Protein AF-A0A520QQ73-F1 (afdb_monomer_lite)

Structure (mmCIF, N/CA/C/O backbone):
data_AF-A0A520QQ73-F1
#
_entry.id   AF-A0A520QQ73-F1
#
loop_
_atom_site.group_PDB
_atom_site.id
_atom_site.type_symbol
_atom_site.label_atom_id
_atom_site.label_alt_id
_atom_site.label_comp_id
_atom_site.label_asym_id
_atom_site.label_entity_id
_atom_site.label_seq_id
_atom_site.pdbx_PDB_ins_code
_atom_site.Cartn_x
_atom_site.Cartn_y
_atom_site.Cartn_z
_atom_site.occupancy
_atom_site.B_iso_or_equiv
_atom_site.auth_seq_id
_atom_site.auth_comp_id
_atom_site.auth_asym_id
_atom_site.auth_atom_id
_atom_site.pdbx_PDB_model_num
ATOM 1 N N . MET A 1 1 ? 22.433 24.104 -39.718 1.00 66.75 1 MET A N 1
ATOM 2 C CA . MET A 1 1 ? 23.224 24.689 -38.615 1.00 66.75 1 MET A CA 1
ATOM 3 C C . MET A 1 1 ? 22.463 24.364 -37.343 1.00 66.75 1 MET A C 1
ATOM 5 O O . MET A 1 1 ? 21.314 24.772 -37.264 1.00 66.75 1 MET A O 1
ATOM 9 N N . LYS A 1 2 ? 23.013 23.529 -36.453 1.00 62.22 2 LYS A N 1
ATOM 10 C CA . LYS A 1 2 ? 22.320 23.152 -35.208 1.00 62.22 2 LYS A CA 1
ATOM 11 C C . LYS A 1 2 ? 22.224 24.368 -34.285 1.00 62.22 2 LYS A C 1
ATOM 13 O O . LYS A 1 2 ? 23.130 25.207 -34.297 1.00 62.22 2 LYS A O 1
ATOM 18 N N . SER A 1 3 ? 21.132 24.489 -33.539 1.00 70.69 3 SER A N 1
ATOM 19 C CA . SER A 1 3 ? 20.939 25.611 -32.616 1.00 70.69 3 SER A CA 1
ATOM 20 C C . SER A 1 3 ? 21.838 25.466 -31.380 1.00 70.69 3 SER A C 1
ATOM 22 O O . SER A 1 3 ? 22.242 24.364 -31.009 1.00 70.69 3 SER A O 1
ATOM 24 N N . ALA A 1 4 ? 22.157 26.580 -30.716 1.00 69.94 4 ALA A N 1
ATOM 25 C CA . ALA A 1 4 ? 22.955 26.561 -29.485 1.00 69.94 4 ALA A CA 1
ATOM 26 C C . ALA A 1 4 ? 22.301 25.722 -28.367 1.00 69.94 4 ALA A C 1
ATOM 28 O O . ALA A 1 4 ? 23.006 25.151 -27.539 1.00 69.94 4 ALA A O 1
ATOM 29 N N . PHE A 1 5 ? 20.969 25.610 -28.385 1.00 66.75 5 PHE A N 1
ATOM 30 C CA . PHE A 1 5 ? 20.198 24.773 -27.468 1.00 66.75 5 PHE A CA 1
ATOM 31 C C . PHE A 1 5 ? 20.406 23.278 -27.744 1.00 66.75 5 PHE A C 1
ATOM 33 O O . PHE A 1 5 ? 20.705 22.520 -26.829 1.00 66.75 5 PHE A O 1
ATOM 40 N N . GLU A 1 6 ? 20.345 22.861 -29.011 1.00 65.94 6 GLU A N 1
ATOM 41 C CA . GLU A 1 6 ? 20.597 21.467 -29.410 1.00 65.94 6 GLU A CA 1
ATOM 42 C C . GLU A 1 6 ? 22.030 21.031 -29.083 1.00 65.94 6 GLU A C 1
ATOM 44 O O . GLU A 1 6 ? 22.258 19.913 -28.634 1.00 65.94 6 GLU A O 1
ATOM 49 N N . LEU A 1 7 ? 23.002 21.932 -29.252 1.00 72.94 7 LEU A N 1
ATOM 50 C CA . LEU A 1 7 ? 24.396 21.656 -28.904 1.00 72.94 7 LEU A CA 1
ATOM 51 C C . LEU A 1 7 ? 24.605 21.538 -27.385 1.00 72.94 7 LEU A C 1
ATOM 53 O O . LEU A 1 7 ? 25.467 20.781 -26.943 1.00 72.94 7 LEU A O 1
ATOM 57 N N . ALA A 1 8 ? 23.841 22.294 -26.591 1.00 69.25 8 ALA A N 1
ATOM 58 C CA . ALA A 1 8 ? 23.866 22.206 -25.135 1.00 69.25 8 ALA A CA 1
ATOM 59 C C . ALA A 1 8 ? 23.219 20.904 -24.638 1.00 69.25 8 ALA A C 1
ATOM 61 O O . ALA A 1 8 ? 23.773 20.268 -23.748 1.00 69.25 8 ALA A O 1
ATOM 62 N N . MET A 1 9 ? 22.121 20.467 -25.264 1.00 68.88 9 MET A N 1
ATOM 63 C CA . MET A 1 9 ? 21.465 19.190 -24.962 1.00 68.88 9 MET A CA 1
ATOM 64 C C . MET A 1 9 ? 22.337 17.984 -25.336 1.00 68.88 9 MET A C 1
ATOM 66 O O . MET A 1 9 ? 22.518 17.101 -24.510 1.00 68.88 9 MET A O 1
ATOM 70 N N . GLU A 1 10 ? 22.980 17.982 -26.512 1.00 65.69 10 GLU A N 1
ATOM 71 C CA . GLU A 1 10 ? 23.918 16.909 -26.901 1.00 65.69 10 GLU A CA 1
ATOM 72 C C . GLU A 1 10 ? 25.135 16.810 -25.965 1.00 65.69 10 GLU A C 1
ATOM 74 O O . GLU A 1 10 ? 25.724 15.740 -25.820 1.00 65.69 10 GLU A O 1
ATOM 79 N N . ARG A 1 11 ? 25.578 17.929 -25.378 1.00 67.25 11 ARG A N 1
ATOM 80 C CA . ARG A 1 11 ? 26.666 17.933 -24.386 1.00 67.25 11 ARG A CA 1
ATOM 81 C C . ARG A 1 11 ? 26.173 17.432 -23.036 1.00 67.25 11 ARG A C 1
ATOM 83 O O . ARG A 1 11 ? 26.861 16.623 -22.428 1.00 67.25 11 ARG A O 1
ATOM 90 N N . LEU A 1 12 ? 24.974 17.842 -22.629 1.00 64.12 12 LEU A N 1
ATOM 91 C CA . LEU A 1 12 ? 24.329 17.374 -21.408 1.00 64.12 12 LEU A CA 1
ATOM 92 C C . LEU A 1 12 ? 24.082 15.859 -21.443 1.00 64.12 12 LEU A C 1
ATOM 94 O O . LEU A 1 12 ? 24.458 15.181 -20.498 1.00 64.12 12 LEU A O 1
ATOM 98 N N . GLU A 1 13 ? 23.566 15.310 -22.547 1.00 64.12 13 GLU A N 1
ATOM 99 C CA . GLU A 1 13 ? 23.407 13.857 -22.739 1.00 64.12 13 GLU A CA 1
ATOM 100 C C . GLU A 1 13 ? 24.742 13.097 -22.715 1.00 64.12 13 GLU A C 1
ATOM 102 O O . GLU A 1 13 ? 24.797 11.946 -22.292 1.00 64.12 13 GLU A O 1
ATOM 107 N N . LYS A 1 14 ? 25.837 13.720 -23.165 1.00 64.25 14 LYS A N 1
ATOM 108 C CA . LYS A 1 14 ? 27.179 13.112 -23.128 1.00 64.25 14 LYS A CA 1
ATOM 109 C C . LYS A 1 14 ? 27.825 13.176 -21.745 1.00 64.25 14 LYS A C 1
ATOM 111 O O . LYS A 1 14 ? 28.586 12.279 -21.398 1.00 64.25 14 LYS A O 1
ATOM 116 N N . GLU A 1 15 ? 27.569 14.239 -20.987 1.00 63.28 15 GLU A N 1
ATOM 117 C CA . GLU A 1 15 ? 28.127 14.472 -19.647 1.00 63.28 15 GLU A CA 1
ATOM 118 C C . GLU A 1 15 ? 27.299 13.804 -18.540 1.00 63.28 15 GLU A C 1
ATOM 120 O O . GLU A 1 15 ? 27.820 13.451 -17.484 1.00 63.28 15 GLU A O 1
ATOM 125 N N . SER A 1 16 ? 26.004 13.618 -18.770 1.00 54.16 16 SER A N 1
ATOM 126 C CA . SER A 1 16 ? 25.063 12.934 -17.891 1.00 54.16 16 SER A CA 1
ATOM 127 C C . SER A 1 16 ? 24.011 12.272 -18.769 1.00 54.16 16 SER A C 1
ATOM 129 O O . SER A 1 16 ? 22.973 12.887 -19.019 1.00 54.16 16 SER A O 1
ATOM 131 N N . PRO A 1 17 ? 24.266 11.051 -19.276 1.00 59.25 17 PRO A N 1
ATOM 132 C CA . PRO A 1 17 ? 23.267 10.342 -20.052 1.00 59.25 17 PRO A CA 1
ATOM 133 C C . PRO A 1 17 ? 22.023 10.200 -19.185 1.00 59.25 17 PRO A C 1
ATOM 135 O O . PRO A 1 17 ? 22.010 9.453 -18.205 1.00 59.25 17 PRO A O 1
ATOM 138 N N . THR A 1 18 ? 20.977 10.957 -19.514 1.00 58.16 18 THR A N 1
ATOM 139 C CA . THR A 1 18 ? 19.636 10.670 -19.035 1.00 58.16 18 THR A CA 1
ATOM 140 C C . THR A 1 18 ? 19.350 9.264 -19.514 1.00 58.16 18 THR A C 1
ATOM 142 O O . THR A 1 18 ? 19.241 9.028 -20.714 1.00 58.16 18 THR A O 1
ATOM 145 N N . GLN A 1 19 ? 19.319 8.311 -18.585 1.00 62.56 19 GLN A N 1
ATOM 146 C CA . GLN A 1 19 ? 18.885 6.959 -18.882 1.00 62.56 19 GLN A CA 1
ATOM 147 C C . GLN A 1 19 ? 17.393 7.062 -19.204 1.00 62.56 19 GLN A C 1
ATOM 149 O O . GLN A 1 19 ? 16.536 7.033 -18.321 1.00 62.56 19 GLN A O 1
ATOM 154 N N . GLU A 1 20 ? 17.093 7.354 -20.468 1.00 71.25 20 GLU A N 1
ATOM 155 C CA . GLU A 1 20 ? 15.727 7.471 -20.936 1.00 71.25 20 GLU A CA 1
ATOM 156 C C . GLU A 1 20 ? 15.071 6.106 -20.784 1.00 71.25 20 GLU A C 1
ATOM 158 O O . GLU A 1 20 ? 15.573 5.096 -21.282 1.00 71.25 20 GLU A O 1
ATOM 163 N N . LEU A 1 21 ? 13.953 6.076 -20.059 1.00 80.19 21 LEU A N 1
ATOM 164 C CA . LEU A 1 21 ? 13.206 4.843 -19.891 1.00 80.19 21 LEU A CA 1
ATOM 165 C C . LEU A 1 21 ? 12.709 4.374 -21.255 1.00 80.19 21 LEU A C 1
ATOM 167 O O . LEU A 1 21 ? 12.081 5.144 -21.991 1.00 80.19 21 LEU A O 1
ATOM 171 N N . THR A 1 22 ? 12.935 3.103 -21.562 1.00 87.75 22 THR A N 1
ATOM 172 C CA . THR A 1 22 ? 12.370 2.478 -22.757 1.00 87.75 22 THR A CA 1
ATOM 173 C C . THR A 1 22 ? 10.842 2.466 -22.667 1.00 87.75 22 THR A C 1
ATOM 175 O O . THR A 1 22 ? 10.264 2.499 -21.576 1.00 87.75 22 THR A O 1
ATOM 178 N N . GLU A 1 23 ? 10.157 2.402 -23.808 1.00 85.12 23 GLU A N 1
ATOM 179 C CA . GLU A 1 23 ? 8.690 2.285 -23.827 1.00 85.12 23 GLU A CA 1
ATOM 180 C C . GLU A 1 23 ? 8.208 1.056 -23.034 1.00 85.12 23 GLU A C 1
ATOM 182 O O . GLU A 1 23 ? 7.220 1.136 -22.301 1.00 85.12 23 GLU A O 1
ATOM 187 N N . ASP A 1 24 ? 8.973 -0.039 -23.063 1.00 86.50 24 ASP A N 1
ATOM 188 C CA . ASP A 1 24 ? 8.706 -1.239 -22.267 1.00 86.50 24 ASP A CA 1
ATOM 189 C C . ASP A 1 24 ? 8.852 -0.986 -20.759 1.00 86.50 24 ASP A C 1
ATOM 191 O O . ASP A 1 24 ? 8.012 -1.431 -19.971 1.00 86.50 24 ASP A O 1
ATOM 195 N N . GLN A 1 25 ? 9.888 -0.256 -20.328 1.00 86.56 25 GLN A N 1
ATOM 196 C CA . GLN A 1 25 ? 10.052 0.138 -18.924 1.00 86.56 25 GLN A CA 1
ATOM 197 C C . GLN A 1 25 ? 8.907 1.057 -18.477 1.00 86.56 25 GLN A C 1
ATOM 199 O O . GLN A 1 25 ? 8.324 0.836 -17.414 1.00 86.56 25 GLN A O 1
ATOM 204 N N . LYS A 1 26 ? 8.513 2.043 -19.294 1.00 89.25 26 LYS A N 1
ATOM 205 C CA . LYS A 1 26 ? 7.367 2.926 -19.001 1.00 89.25 26 LYS A CA 1
ATOM 206 C C . LYS A 1 26 ? 6.066 2.134 -18.858 1.00 89.25 26 LYS A C 1
ATOM 208 O O . LYS A 1 26 ? 5.329 2.346 -17.891 1.00 89.25 26 LYS A O 1
ATOM 213 N N . ALA A 1 27 ? 5.802 1.198 -19.772 1.00 91.62 27 ALA A N 1
ATOM 214 C CA . ALA A 1 27 ? 4.622 0.342 -19.725 1.00 91.62 27 ALA A CA 1
ATOM 215 C C . ALA A 1 27 ? 4.601 -0.520 -18.451 1.00 91.62 27 ALA A C 1
ATOM 217 O O . ALA A 1 27 ? 3.601 -0.528 -17.730 1.00 91.62 27 ALA A O 1
ATOM 218 N N . LYS A 1 28 ? 5.727 -1.164 -18.111 1.00 92.06 28 LYS A N 1
ATOM 219 C CA . LYS A 1 28 ? 5.874 -1.960 -16.879 1.00 92.06 28 LYS A CA 1
ATOM 220 C C . LYS A 1 28 ? 5.673 -1.128 -15.613 1.00 92.06 28 LYS A C 1
ATOM 222 O O . LYS A 1 28 ? 4.997 -1.580 -14.694 1.00 92.06 28 LYS A O 1
ATOM 227 N N . LEU A 1 29 ? 6.218 0.088 -15.552 1.00 92.06 29 LEU A N 1
ATOM 228 C CA . LEU A 1 29 ? 6.045 0.989 -14.406 1.00 92.06 29 LEU A CA 1
ATOM 229 C C . LEU A 1 29 ? 4.588 1.441 -14.237 1.00 92.06 29 LEU A C 1
ATOM 231 O O . LEU A 1 29 ? 4.103 1.541 -13.105 1.00 92.06 29 LEU A O 1
ATOM 235 N N . SER A 1 30 ? 3.890 1.716 -15.344 1.00 93.31 30 SER A N 1
ATOM 236 C CA . SER A 1 30 ? 2.464 2.057 -15.321 1.00 93.31 30 SER A CA 1
ATOM 237 C C . SER A 1 30 ? 1.630 0.881 -14.822 1.00 93.31 30 SER A C 1
ATOM 239 O O . SER A 1 30 ? 0.812 1.054 -13.919 1.00 93.31 30 SER A O 1
ATOM 241 N N . GLU A 1 31 ? 1.889 -0.320 -15.340 1.00 95.81 31 GLU A N 1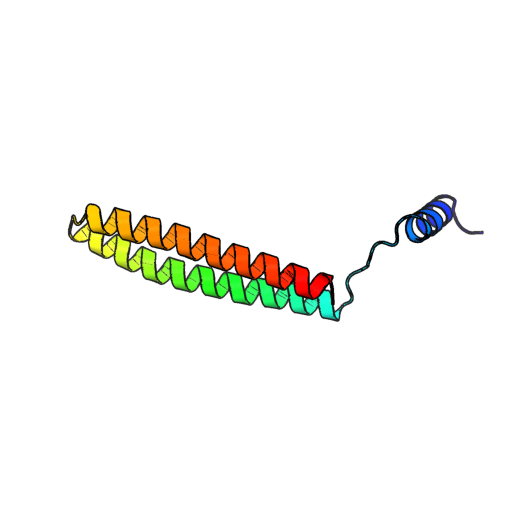
ATOM 242 C CA . GLU A 1 31 ? 1.182 -1.531 -14.928 1.00 95.81 31 GLU A CA 1
ATOM 243 C C . GLU A 1 31 ? 1.432 -1.860 -13.452 1.00 95.81 31 GLU A C 1
ATOM 245 O O . GLU A 1 31 ? 0.486 -2.066 -12.696 1.00 95.81 31 GLU A O 1
ATOM 250 N N . LEU A 1 32 ? 2.690 -1.802 -12.998 1.00 95.75 32 LEU A N 1
ATOM 251 C CA . LEU A 1 32 ? 3.033 -1.974 -11.584 1.00 95.75 32 LEU A CA 1
ATOM 252 C C . LEU A 1 32 ? 2.285 -0.985 -10.688 1.00 95.75 32 LEU A C 1
ATOM 254 O O . LEU A 1 32 ? 1.805 -1.375 -9.627 1.00 95.75 32 LEU A O 1
ATOM 258 N N . SER A 1 33 ? 2.165 0.276 -11.112 1.00 94.50 33 SER A N 1
ATOM 259 C CA . SER A 1 33 ? 1.432 1.287 -10.343 1.00 94.50 33 SER A CA 1
ATOM 260 C C . SER A 1 33 ? -0.040 0.910 -10.209 1.00 94.50 33 SER A C 1
ATOM 262 O O . SER A 1 33 ? -0.530 0.823 -9.090 1.00 94.50 33 SER A O 1
ATOM 264 N N . LYS A 1 34 ? -0.709 0.569 -11.317 1.00 97.50 34 LYS A N 1
ATOM 265 C CA . LYS A 1 34 ? -2.125 0.164 -11.310 1.00 97.50 34 LYS A CA 1
ATOM 266 C C . LYS A 1 34 ? -2.375 -1.071 -10.450 1.00 97.50 34 LYS A C 1
ATOM 268 O O . LYS A 1 34 ? -3.332 -1.111 -9.683 1.00 97.50 34 LYS A O 1
ATOM 273 N N . VAL A 1 35 ? -1.507 -2.077 -10.557 1.00 97.81 35 VAL A N 1
ATOM 274 C CA . VAL A 1 35 ? -1.629 -3.320 -9.784 1.00 97.81 35 VAL A CA 1
ATOM 275 C C . VAL A 1 35 ? -1.513 -3.046 -8.287 1.00 97.81 35 VAL A C 1
ATOM 277 O O . VAL A 1 35 ? -2.288 -3.589 -7.502 1.00 97.81 35 VAL A O 1
ATOM 280 N N . TYR A 1 36 ? -0.552 -2.222 -7.869 1.00 97.56 36 TYR A N 1
ATOM 281 C CA . TYR A 1 36 ? -0.377 -1.908 -6.452 1.00 97.56 36 TYR A CA 1
ATOM 282 C C . TYR A 1 36 ? -1.443 -0.944 -5.924 1.00 97.56 36 TYR A C 1
ATOM 284 O O . TYR A 1 36 ? -1.891 -1.126 -4.797 1.00 97.56 36 TYR A O 1
ATOM 292 N N . GLU A 1 37 ? -1.915 0.003 -6.735 1.00 97.19 37 GLU A N 1
ATOM 293 C CA . GLU A 1 37 ? -3.076 0.839 -6.406 1.00 97.19 37 GLU A CA 1
ATOM 294 C C . GLU A 1 37 ? -4.322 -0.016 -6.148 1.00 97.19 37 GLU A C 1
ATOM 296 O O . GLU A 1 37 ? -4.974 0.156 -5.120 1.00 97.19 37 GLU A O 1
ATOM 301 N N . ALA A 1 38 ? -4.606 -0.998 -7.012 1.00 98.06 38 ALA A N 1
ATOM 302 C CA . ALA A 1 38 ? -5.718 -1.927 -6.812 1.00 98.06 38 ALA A CA 1
ATOM 303 C C . ALA A 1 38 ? -5.561 -2.746 -5.519 1.00 98.06 38 ALA A C 1
ATOM 305 O O . ALA A 1 38 ? -6.494 -2.839 -4.728 1.00 98.06 38 ALA A O 1
ATOM 306 N N . LYS A 1 39 ? -4.359 -3.275 -5.247 1.00 97.38 39 LYS A N 1
ATOM 307 C CA . LYS A 1 39 ? -4.080 -4.022 -4.007 1.00 97.38 39 LYS A CA 1
ATOM 308 C C . LYS A 1 39 ? -4.279 -3.185 -2.745 1.00 97.38 39 LYS A C 1
ATOM 310 O O . LYS A 1 39 ? -4.779 -3.702 -1.747 1.00 97.38 39 LYS A O 1
ATOM 315 N N . ILE A 1 40 ? -3.843 -1.925 -2.768 1.00 97.06 40 ILE A N 1
ATOM 316 C CA . ILE A 1 40 ? -4.018 -1.000 -1.644 1.00 97.06 40 ILE A CA 1
ATOM 317 C C . ILE A 1 40 ? -5.508 -0.713 -1.454 1.00 97.06 40 ILE A C 1
ATOM 319 O O . ILE A 1 40 ? -6.000 -0.857 -0.339 1.00 97.06 40 ILE A O 1
ATOM 323 N N . ALA A 1 41 ? -6.232 -0.408 -2.534 1.00 97.75 41 ALA A N 1
ATOM 324 C CA . ALA A 1 41 ? -7.666 -0.139 -2.486 1.00 97.75 41 ALA A CA 1
ATOM 325 C C . ALA A 1 41 ? -8.472 -1.331 -1.943 1.00 97.75 41 ALA A C 1
ATOM 327 O O . ALA A 1 41 ? -9.351 -1.145 -1.104 1.00 97.75 41 ALA A O 1
ATOM 328 N N . ASP A 1 42 ? -8.147 -2.558 -2.360 1.00 97.56 42 ASP A N 1
ATOM 329 C CA . ASP A 1 42 ? -8.804 -3.771 -1.862 1.00 97.56 42 ASP A CA 1
ATOM 330 C C . ASP A 1 42 ? -8.583 -3.960 -0.353 1.00 97.56 42 ASP A C 1
ATOM 332 O O . ASP A 1 42 ? -9.522 -4.267 0.390 1.00 97.56 42 ASP A O 1
ATOM 336 N N . LYS A 1 43 ? -7.349 -3.745 0.126 1.00 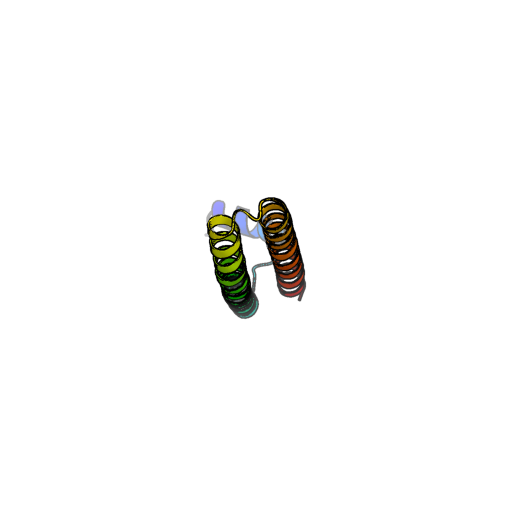97.12 43 LYS A N 1
ATOM 337 C CA . LYS A 1 43 ? -7.029 -3.817 1.559 1.00 97.12 43 LYS A CA 1
ATOM 338 C C . LYS A 1 43 ? -7.711 -2.713 2.363 1.00 97.12 43 LYS A C 1
ATOM 340 O O . LYS A 1 43 ? -8.250 -2.998 3.431 1.00 97.12 43 LYS A O 1
ATOM 345 N N . GLU A 1 44 ? -7.695 -1.481 1.859 1.00 97.50 44 GLU A N 1
ATOM 346 C CA . GLU A 1 44 ? -8.376 -0.338 2.469 1.00 97.50 44 GLU A CA 1
ATOM 347 C C . GLU A 1 44 ? -9.876 -0.604 2.579 1.00 97.50 44 GLU A C 1
ATOM 349 O O . GLU A 1 44 ? -10.444 -0.467 3.659 1.00 97.50 44 GLU A O 1
ATOM 354 N N . LEU A 1 45 ? -10.516 -1.063 1.502 1.00 98.12 45 LEU A N 1
ATOM 355 C CA . LEU A 1 45 ? -11.940 -1.389 1.498 1.00 98.12 45 LEU A CA 1
ATOM 356 C C . LEU A 1 45 ? -12.278 -2.468 2.533 1.00 98.12 45 LEU A C 1
ATOM 358 O O . LEU A 1 45 ? -13.261 -2.337 3.266 1.00 98.12 45 LEU A O 1
ATOM 362 N N . PHE A 1 46 ? -11.470 -3.527 2.600 1.00 97.81 46 PHE A N 1
ATOM 363 C CA . PHE A 1 46 ? -11.667 -4.610 3.556 1.00 97.81 46 PHE A CA 1
ATOM 364 C C . PHE A 1 46 ? -11.528 -4.125 5.005 1.00 97.81 46 PHE A C 1
ATOM 366 O O . PHE A 1 46 ? -12.454 -4.295 5.795 1.00 97.81 46 PHE A O 1
ATOM 373 N N . LEU A 1 47 ? -10.408 -3.486 5.353 1.00 97.81 47 LEU A N 1
ATOM 374 C CA . LEU A 1 47 ? -10.139 -3.075 6.733 1.00 97.81 47 LEU A CA 1
ATOM 375 C C . LEU A 1 47 ? -11.056 -1.940 7.188 1.00 97.81 47 LEU A C 1
ATOM 377 O O . LEU A 1 47 ? -11.521 -1.976 8.321 1.00 97.81 47 LEU A O 1
ATOM 381 N N . ASN A 1 48 ? -11.404 -0.992 6.314 1.00 97.81 48 ASN A N 1
ATOM 382 C CA . ASN A 1 48 ? -12.370 0.058 6.649 1.00 97.81 48 ASN A CA 1
ATOM 383 C C . ASN A 1 48 ? -13.760 -0.518 6.944 1.00 97.81 48 ASN A C 1
ATOM 385 O O . ASN A 1 48 ? -14.455 -0.024 7.828 1.00 97.81 48 ASN A O 1
ATOM 389 N N . ARG A 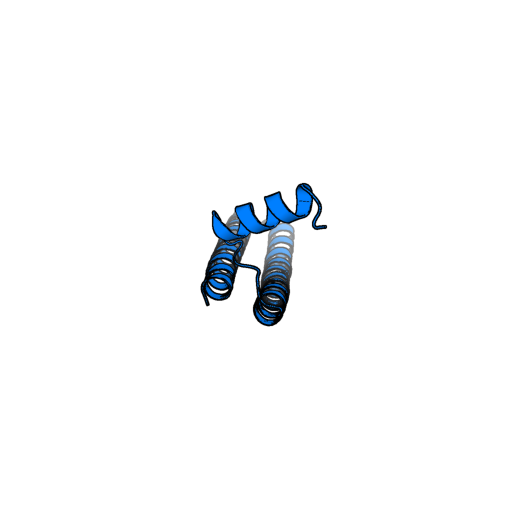1 49 ? -14.164 -1.592 6.250 1.00 98.31 49 ARG A N 1
ATOM 390 C CA . ARG A 1 49 ? -15.415 -2.294 6.561 1.00 98.31 49 ARG A CA 1
ATOM 391 C C . ARG A 1 49 ? -15.369 -2.953 7.939 1.00 98.31 49 ARG A C 1
ATOM 393 O O . ARG A 1 49 ? -16.371 -2.926 8.645 1.00 98.31 49 ARG A O 1
ATOM 400 N N . GLU A 1 50 ? -14.243 -3.553 8.313 1.00 98.25 50 GLU A N 1
ATOM 401 C CA . GLU A 1 50 ? -14.081 -4.148 9.644 1.00 98.25 50 GLU A CA 1
ATOM 402 C C . GLU A 1 50 ? -14.016 -3.076 10.740 1.00 98.25 50 GLU A C 1
ATOM 404 O O . GLU A 1 50 ? -14.639 -3.245 11.784 1.00 98.25 50 GLU A O 1
ATOM 409 N N . ILE A 1 51 ? -13.364 -1.937 10.479 1.00 98.00 51 ILE A N 1
ATOM 410 C CA . ILE A 1 51 ? -13.346 -0.785 11.391 1.00 98.00 51 ILE A CA 1
ATOM 411 C C . ILE A 1 51 ? -14.767 -0.273 11.631 1.00 98.00 51 ILE A C 1
ATOM 413 O O . ILE A 1 51 ? -15.155 -0.120 12.782 1.00 98.00 51 ILE A O 1
ATOM 417 N N . ALA A 1 52 ? -15.569 -0.089 10.578 1.00 98.12 52 ALA A N 1
ATOM 418 C CA . ALA A 1 52 ? -16.954 0.362 10.719 1.00 98.12 52 ALA A CA 1
ATOM 419 C C . ALA A 1 52 ? -17.800 -0.600 11.577 1.00 98.12 52 ALA A C 1
ATOM 421 O O . ALA A 1 52 ? -18.592 -0.164 12.408 1.00 98.12 52 ALA A O 1
ATOM 422 N N . LYS A 1 53 ? -17.600 -1.918 11.438 1.00 98.19 53 LYS A N 1
ATOM 423 C CA . LYS A 1 53 ? -18.260 -2.907 12.309 1.00 98.19 53 LYS A CA 1
ATOM 424 C C . LYS A 1 53 ? -17.803 -2.789 13.765 1.00 98.19 53 LYS A C 1
ATOM 426 O O . LYS A 1 53 ? -18.629 -2.882 14.668 1.00 98.19 53 LYS A O 1
ATOM 431 N N . ALA A 1 54 ? -16.505 -2.597 13.994 1.00 97.94 54 ALA A N 1
ATOM 432 C CA . ALA A 1 54 ? -15.943 -2.427 15.332 1.00 97.94 54 ALA A CA 1
ATOM 433 C C . ALA A 1 54 ? -16.428 -1.122 15.993 1.00 97.94 54 ALA A C 1
ATOM 435 O O . ALA A 1 54 ? -16.701 -1.102 17.193 1.00 97.94 54 ALA A O 1
ATOM 436 N N . GLU A 1 55 ? -16.602 -0.052 15.210 1.00 97.38 55 GLU A N 1
ATOM 437 C CA . GLU A 1 55 ? -17.221 1.210 15.634 1.00 97.38 55 GLU A CA 1
ATOM 438 C C . GLU A 1 55 ? -18.669 1.007 16.083 1.00 97.38 55 GLU A C 1
ATOM 440 O O . GLU A 1 55 ? -19.034 1.441 17.176 1.00 97.38 55 GLU A O 1
ATOM 445 N N . GLU A 1 56 ? -19.476 0.296 15.292 1.00 97.88 56 GLU A N 1
ATOM 446 C CA . GLU A 1 56 ? -20.859 -0.047 15.651 1.00 97.88 56 GLU A CA 1
ATOM 447 C C . GLU A 1 56 ? -20.938 -0.911 16.923 1.00 97.88 56 GLU A C 1
ATOM 449 O O . GLU A 1 56 ? -21.875 -0.769 17.712 1.00 97.88 56 GLU A O 1
ATOM 454 N N . ALA A 1 57 ? -19.947 -1.778 17.147 1.00 97.62 57 ALA A N 1
ATOM 455 C CA . ALA A 1 57 ? -19.848 -2.634 18.328 1.00 97.62 57 ALA A CA 1
ATOM 456 C C . ALA A 1 57 ? -19.241 -1.935 19.564 1.00 97.62 57 ALA A C 1
ATOM 458 O O . ALA A 1 57 ? -19.318 -2.472 20.670 1.00 97.62 57 ALA A O 1
ATOM 459 N N . GLY A 1 58 ? -18.652 -0.742 19.409 1.00 97.44 58 GLY A N 1
ATOM 460 C CA . GLY A 1 58 ? -17.943 -0.038 20.484 1.00 97.44 58 GLY A CA 1
ATOM 461 C C . GLY A 1 58 ? -16.609 -0.685 20.884 1.00 97.44 58 GLY A C 1
ATOM 462 O O . GLY A 1 58 ? -16.127 -0.481 22.000 1.00 97.44 58 GLY A O 1
ATOM 463 N N . GLU A 1 59 ? -15.998 -1.470 19.993 1.00 97.75 59 GLU A N 1
ATOM 464 C CA . GLU A 1 59 ? -14.752 -2.205 20.234 1.00 97.75 59 GLU A CA 1
ATOM 465 C C . GLU A 1 59 ? -13.516 -1.335 19.943 1.00 97.75 59 GLU A C 1
ATOM 467 O O . GLU A 1 59 ? -12.769 -1.553 18.990 1.00 97.75 59 GLU A O 1
ATOM 472 N N . PHE A 1 60 ? -13.273 -0.327 20.785 1.00 94.88 60 PHE A N 1
ATOM 473 C CA . PHE A 1 60 ? -12.202 0.661 20.571 1.00 94.88 60 PHE A CA 1
ATOM 474 C C . PHE A 1 60 ? -10.793 0.067 20.437 1.00 94.88 60 PHE A C 1
ATOM 476 O O . PHE A 1 60 ? -9.991 0.560 19.645 1.00 94.88 60 PHE A O 1
ATOM 483 N N . GLU A 1 61 ? -10.492 -1.007 21.170 1.00 97.38 61 GLU A N 1
ATOM 484 C CA . GLU A 1 61 ? -9.208 -1.704 21.045 1.00 97.38 61 GLU A CA 1
ATOM 485 C C . GLU A 1 61 ? -9.054 -2.354 19.661 1.00 97.38 61 GLU A C 1
ATOM 487 O O . GLU A 1 61 ? -7.992 -2.266 19.042 1.00 97.38 61 GLU A O 1
ATOM 492 N N . GLN A 1 62 ? -10.127 -2.951 19.134 1.00 97.06 62 GLN A N 1
ATOM 493 C CA . GLN A 1 62 ? -10.124 -3.563 17.809 1.00 97.06 62 GLN A CA 1
ATOM 494 C C . GLN A 1 62 ? -9.978 -2.502 16.711 1.00 97.06 62 GLN A C 1
ATOM 496 O O . GLN A 1 62 ? -9.206 -2.703 15.775 1.00 97.06 62 GLN A O 1
ATOM 501 N N . ILE A 1 63 ? -10.635 -1.346 16.850 1.00 98.06 63 ILE A N 1
ATOM 502 C CA . ILE A 1 63 ? -10.473 -0.205 15.931 1.00 98.06 63 ILE A CA 1
ATOM 503 C C . ILE A 1 63 ? -9.006 0.238 15.869 1.00 98.06 63 ILE A C 1
ATOM 505 O O . ILE A 1 63 ? -8.457 0.426 14.779 1.00 98.06 63 ILE A O 1
ATOM 509 N N . GLU A 1 64 ? -8.345 0.378 17.022 1.00 97.94 64 GLU A N 1
ATOM 510 C CA . GLU A 1 64 ? -6.935 0.776 17.079 1.00 97.94 64 GLU A CA 1
ATOM 511 C C . GLU A 1 64 ? -6.032 -0.263 16.396 1.00 97.94 64 GLU A C 1
ATOM 513 O O . GLU A 1 64 ? -5.144 0.095 15.614 1.00 97.94 64 GLU A O 1
ATOM 518 N N . GLN A 1 65 ? -6.272 -1.553 16.647 1.00 98.25 65 GLN A N 1
ATOM 519 C CA . GLN A 1 65 ? -5.525 -2.646 16.022 1.00 98.25 65 GLN A CA 1
ATOM 520 C C . GLN A 1 65 ? -5.715 -2.674 14.499 1.00 98.25 65 GLN A C 1
ATOM 522 O O . GLN A 1 65 ? -4.728 -2.731 13.763 1.00 98.25 65 GLN A O 1
ATOM 527 N N . LEU A 1 66 ? -6.956 -2.573 14.015 1.00 98.19 66 LEU A N 1
ATOM 528 C CA . LEU A 1 66 ? -7.276 -2.558 12.585 1.00 98.19 66 LEU A CA 1
ATOM 529 C C . LEU A 1 66 ? -6.677 -1.336 11.879 1.00 98.19 66 LEU A C 1
ATOM 531 O O . LEU A 1 66 ? -6.134 -1.460 10.781 1.00 98.19 66 LEU A O 1
ATOM 535 N N . THR A 1 67 ? -6.691 -0.171 12.528 1.00 97.06 67 THR A N 1
ATOM 536 C CA . THR A 1 67 ? -6.082 1.054 11.987 1.00 97.06 67 THR A CA 1
ATOM 537 C C . THR A 1 67 ? -4.560 0.919 11.873 1.00 97.06 67 THR A C 1
ATOM 539 O O . THR A 1 67 ? -3.975 1.275 10.847 1.00 97.06 67 THR A O 1
ATOM 542 N N . LYS A 1 68 ? -3.898 0.356 12.894 1.00 98.12 68 LYS A N 1
ATOM 543 C CA . LYS A 1 68 ? -2.454 0.059 12.844 1.00 98.12 68 LYS A CA 1
ATOM 544 C C . LYS A 1 68 ? -2.125 -0.956 11.752 1.00 98.12 68 LYS A C 1
ATOM 546 O O . LYS A 1 68 ? -1.140 -0.773 11.035 1.00 98.12 68 LYS A O 1
ATOM 551 N N . GLN A 1 69 ? -2.954 -1.990 11.607 1.00 97.81 69 GLN A N 1
ATOM 552 C CA . GLN A 1 69 ? -2.798 -2.995 10.560 1.00 97.81 69 GLN A CA 1
ATOM 553 C C . GLN A 1 69 ? -2.885 -2.359 9.172 1.00 97.81 69 GLN A C 1
ATOM 555 O O . GLN A 1 69 ? -2.011 -2.597 8.341 1.00 97.81 69 GLN A O 1
ATOM 560 N N . LEU A 1 70 ? -3.883 -1.502 8.940 1.00 97.19 70 LEU A N 1
ATOM 561 C CA . LEU A 1 70 ? -4.056 -0.806 7.668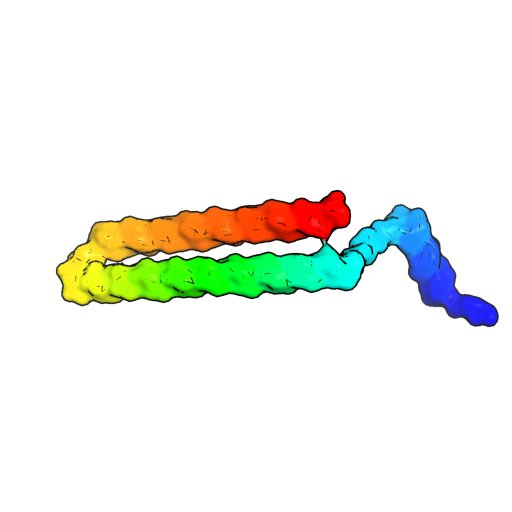 1.00 97.19 70 LEU A CA 1
ATOM 562 C C . LEU A 1 70 ? -2.834 0.053 7.316 1.00 97.19 70 LEU A C 1
ATOM 564 O O . LEU A 1 70 ? -2.326 -0.014 6.196 1.00 97.19 70 LEU A O 1
ATOM 568 N N . ALA A 1 71 ? -2.326 0.820 8.283 1.00 97.38 71 ALA A N 1
ATOM 569 C CA . ALA A 1 71 ? -1.149 1.661 8.087 1.00 97.38 71 ALA A CA 1
ATOM 570 C C . ALA A 1 71 ? 0.111 0.834 7.767 1.00 97.38 71 ALA A C 1
ATOM 572 O O . ALA A 1 71 ? 0.879 1.194 6.872 1.00 97.38 71 ALA A O 1
ATOM 573 N N . SER A 1 72 ? 0.310 -0.284 8.473 1.00 98.00 72 SER A N 1
ATOM 574 C CA . SER A 1 72 ? 1.425 -1.206 8.232 1.00 98.00 72 SER A CA 1
ATOM 575 C C . SER A 1 72 ? 1.340 -1.839 6.844 1.00 98.00 72 SER A C 1
AT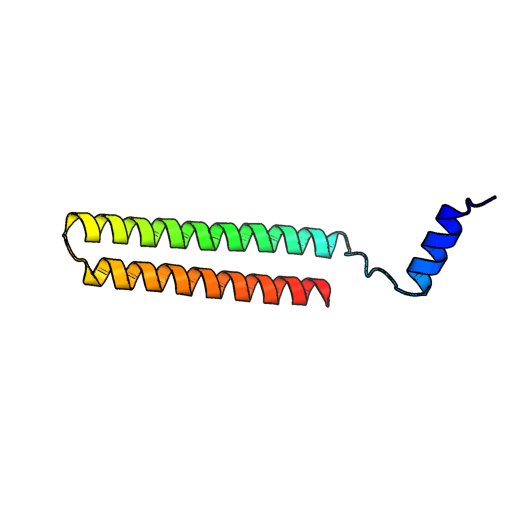OM 577 O O . SER A 1 72 ? 2.314 -1.827 6.095 1.00 98.00 72 SER A O 1
ATOM 579 N N . ASP A 1 73 ? 0.169 -2.350 6.473 1.00 97.25 73 ASP A N 1
ATOM 580 C CA . ASP A 1 73 ? -0.050 -3.001 5.183 1.00 97.25 73 ASP A CA 1
ATOM 581 C C . ASP A 1 73 ? 0.166 -2.051 4.007 1.00 97.25 73 ASP A C 1
ATOM 583 O O . ASP A 1 73 ? 0.814 -2.414 3.023 1.00 97.25 73 ASP A O 1
ATOM 587 N N . ARG A 1 74 ? -0.348 -0.820 4.117 1.00 96.94 74 ARG A N 1
ATOM 588 C CA . ARG A 1 74 ? -0.150 0.224 3.110 1.00 96.94 74 ARG A CA 1
ATOM 589 C C . ARG A 1 74 ? 1.337 0.522 2.927 1.00 96.94 74 ARG A C 1
ATOM 591 O O . ARG A 1 74 ? 1.816 0.531 1.798 1.00 96.94 74 ARG A O 1
ATOM 598 N N . LYS A 1 75 ? 2.074 0.681 4.030 1.00 97.69 75 LYS A N 1
ATOM 599 C CA . LYS A 1 75 ? 3.520 0.929 4.003 1.00 97.69 75 LYS A CA 1
ATOM 600 C C . LYS A 1 75 ? 4.286 -0.205 3.317 1.00 97.69 75 LYS A C 1
ATOM 602 O O . LYS A 1 75 ? 5.114 0.068 2.456 1.00 97.69 75 LYS A O 1
ATOM 607 N N . VAL A 1 76 ? 3.990 -1.461 3.655 1.00 98.00 76 VAL A N 1
ATOM 608 C CA . VAL A 1 76 ? 4.644 -2.627 3.034 1.00 98.00 76 VAL A CA 1
ATOM 609 C C . VAL A 1 76 ? 4.388 -2.661 1.525 1.00 98.00 76 VAL A C 1
ATOM 611 O O . VAL A 1 76 ? 5.323 -2.830 0.747 1.00 98.00 76 VAL A O 1
ATOM 614 N N . LEU A 1 77 ? 3.144 -2.441 1.087 1.00 97.56 77 LEU A N 1
ATOM 615 C CA . LEU A 1 77 ? 2.809 -2.422 -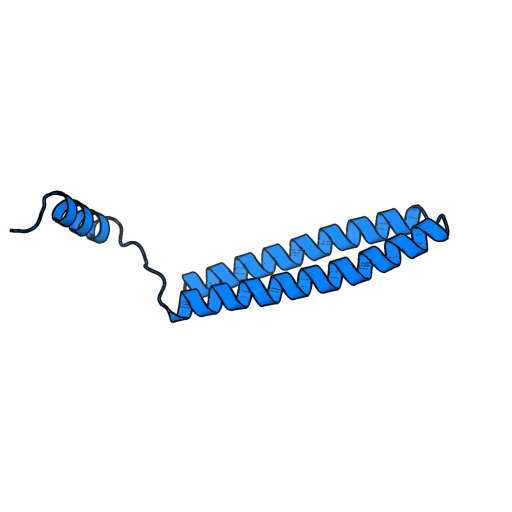0.340 1.00 97.56 77 LEU A CA 1
ATOM 616 C C . LEU A 1 77 ? 3.489 -1.268 -1.092 1.00 97.56 77 LEU A C 1
ATOM 618 O O . LEU A 1 77 ? 3.925 -1.451 -2.228 1.00 97.56 77 LEU A O 1
ATOM 622 N N . GLU A 1 78 ? 3.601 -0.092 -0.475 1.00 96.62 78 GLU A N 1
ATOM 623 C CA . GLU A 1 78 ? 4.322 1.048 -1.051 1.00 96.62 78 GLU A CA 1
ATOM 624 C C . GLU A 1 78 ? 5.831 0.787 -1.157 1.00 96.62 78 GLU A C 1
ATOM 626 O O . GLU A 1 78 ? 6.445 1.120 -2.175 1.00 96.62 78 GLU A O 1
ATOM 631 N N . GLU A 1 79 ? 6.431 0.157 -0.144 1.00 97.62 79 GLU A N 1
ATOM 632 C CA . GLU A 1 79 ? 7.841 -0.244 -0.154 1.00 97.62 79 GLU A CA 1
ATOM 633 C C . GLU A 1 79 ? 8.119 -1.282 -1.248 1.00 97.62 79 GLU A C 1
ATOM 635 O O . GLU A 1 79 ? 9.045 -1.101 -2.042 1.00 97.62 79 GLU A O 1
ATOM 640 N N . GLU A 1 80 ? 7.281 -2.313 -1.366 1.00 97.56 80 GLU A N 1
ATOM 641 C CA . GLU A 1 80 ? 7.378 -3.300 -2.445 1.00 97.56 80 GLU A CA 1
ATOM 642 C C . GLU A 1 80 ? 7.225 -2.664 -3.834 1.00 97.56 80 GLU A C 1
ATOM 644 O O . GLU A 1 80 ? 7.967 -2.999 -4.760 1.00 97.56 80 GLU A O 1
ATOM 649 N N . LEU A 1 81 ? 6.268 -1.741 -4.002 1.00 96.75 81 LEU A N 1
ATOM 650 C CA . LEU A 1 81 ? 6.087 -1.018 -5.261 1.00 96.75 81 LEU A CA 1
ATOM 651 C C . LEU A 1 81 ? 7.341 -0.213 -5.606 1.00 96.75 81 LEU A C 1
ATOM 653 O O . LEU A 1 81 ? 7.776 -0.219 -6.757 1.00 96.75 81 LEU A O 1
ATOM 657 N N . SER A 1 82 ? 7.919 0.479 -4.624 1.00 95.50 82 SER A N 1
ATOM 658 C CA . SER A 1 82 ? 9.145 1.257 -4.802 1.00 95.50 82 SER A CA 1
ATOM 659 C C . SER A 1 82 ? 10.312 0.370 -5.240 1.00 95.50 82 SER A C 1
ATOM 661 O O . SER A 1 82 ? 10.965 0.669 -6.241 1.00 95.50 82 SER A O 1
ATOM 663 N N . GLN A 1 83 ? 10.511 -0.765 -4.561 1.00 96.88 83 GLN A N 1
ATOM 664 C CA . GLN A 1 83 ? 11.538 -1.749 -4.910 1.00 96.88 83 GLN A CA 1
ATOM 665 C C . GLN A 1 83 ? 11.364 -2.257 -6.344 1.00 96.88 83 GLN A C 1
ATOM 667 O O . GLN A 1 83 ? 12.282 -2.136 -7.150 1.00 96.88 83 GLN A O 1
ATOM 672 N N . LYS A 1 84 ? 10.159 -2.704 -6.714 1.00 95.44 84 LYS A N 1
ATOM 673 C CA . LYS A 1 84 ? 9.875 -3.194 -8.073 1.00 95.44 84 LYS A CA 1
ATOM 674 C C . LYS A 1 84 ? 10.029 -2.123 -9.143 1.00 95.44 84 LYS A C 1
ATOM 676 O O . LYS A 1 84 ? 10.477 -2.408 -10.249 1.00 95.44 84 LYS A O 1
ATOM 681 N N . LYS A 1 85 ? 9.659 -0.875 -8.844 1.00 92.56 85 LYS A N 1
ATOM 682 C CA . LYS A 1 85 ? 9.879 0.241 -9.771 1.00 92.56 85 LYS A CA 1
ATOM 683 C C . LYS A 1 85 ? 11.366 0.502 -9.987 1.00 92.56 85 LYS A C 1
ATOM 685 O O . LYS A 1 85 ? 11.738 0.850 -11.100 1.00 92.56 85 LYS A O 1
ATOM 690 N N . ASN A 1 86 ? 12.198 0.348 -8.960 1.00 93.31 86 ASN A N 1
ATOM 691 C CA . ASN A 1 86 ? 13.646 0.492 -9.101 1.00 93.31 86 ASN A CA 1
ATOM 692 C C . ASN A 1 86 ? 14.241 -0.665 -9.907 1.00 93.31 86 ASN A C 1
ATOM 694 O O . ASN A 1 86 ? 14.953 -0.400 -10.863 1.00 93.31 86 ASN A O 1
ATOM 698 N N . GLU A 1 87 ? 13.830 -1.909 -9.649 1.00 93.88 87 GLU A N 1
ATOM 699 C CA . GLU A 1 87 ? 14.244 -3.065 -10.459 1.00 93.88 87 GLU A CA 1
ATOM 700 C C . GLU A 1 87 ? 13.942 -2.878 -11.954 1.00 93.88 87 GLU A C 1
ATOM 702 O O . GLU A 1 87 ? 14.770 -3.207 -12.793 1.00 93.88 87 GLU A O 1
ATOM 707 N N . VAL A 1 88 ? 12.780 -2.310 -12.304 1.00 91.69 88 VAL A N 1
ATOM 708 C CA . VAL A 1 88 ? 12.429 -2.011 -13.707 1.00 91.69 88 VAL A CA 1
ATOM 709 C C . VAL A 1 88 ? 13.275 -0.879 -14.298 1.00 91.69 88 VAL A C 1
ATOM 711 O O . VAL A 1 88 ? 13.494 -0.855 -15.504 1.00 91.69 88 VAL A O 1
ATOM 714 N N . ARG A 1 89 ? 13.726 0.081 -13.486 1.00 88.12 89 ARG A N 1
ATOM 715 C CA . ARG A 1 89 ? 14.603 1.170 -13.952 1.00 88.12 89 ARG A CA 1
ATOM 716 C C . ARG A 1 89 ? 16.042 0.697 -14.141 1.00 88.12 89 ARG A C 1
ATOM 718 O O . ARG A 1 89 ? 16.704 1.164 -15.061 1.00 88.12 89 ARG A O 1
ATOM 725 N N . ASP A 1 90 ? 16.481 -0.226 -13.293 1.00 88.06 90 ASP A N 1
ATOM 726 C CA . ASP A 1 90 ? 17.834 -0.783 -13.295 1.00 88.06 90 ASP A CA 1
ATOM 727 C C . ASP A 1 90 ? 18.001 -1.939 -14.307 1.00 88.06 90 ASP A C 1
ATOM 729 O O . ASP A 1 90 ? 19.128 -2.379 -14.546 1.00 88.06 90 ASP A O 1
ATOM 733 N N . SER A 1 91 ? 16.898 -2.434 -14.897 1.00 78.44 91 SER A N 1
ATOM 734 C CA . SER A 1 91 ? 16.869 -3.514 -15.904 1.00 78.44 91 SER A CA 1
ATOM 735 C C . SER A 1 91 ? 17.109 -3.052 -17.332 1.00 78.44 91 SER A C 1
ATOM 737 O O . SER A 1 91 ? 16.504 -2.013 -17.687 1.00 78.44 91 SER A O 1
#

Radius of gyration: 22.15 Å; chains: 1; bounding box: 49×31×60 Å

Sequence (91 aa):
MKSAFELAMERLEKESPTQELTEDQKAKLSELSKVYEAKIADKELFLNREIAKAEEAGEFEQIEQLTKQLASDRKVLEEELSQKKNEVRDS

Secondary structure (DSSP, 8-state):
---HHHHHHHHHHHHS---PPPHHHHHHHHHHHHHHHHHHHHHHHHHHHHHHHHHHHT-HHHHHHHHHHHHHHHHHHHHHHHHHHHHHHH-

pLDDT: mean 88.75, std 13.15, range [54.16, 98.31]

Foldseek 3Di:
DDDPVVVVVVVCCVVPPPLDQDPVLVVVLVVLVVVLVVVLVVLCVVLVVVLVVCVVVVVVVVNVVSVVVNVVVNVVSVVVSVVVNVVSSVD